Protein AF-A0A3R6W648-F1 (afdb_monomer)

Mean predicted aligned error: 9.69 Å

Radius of gyration: 26.41 Å; Cα contacts (8 Å, |Δi|>4): 159; chains: 1; bounding box: 76×41×55 Å

Sequence (161 aa):
MDNTRIVENILCRYDFYVEYLVPFGECLTDLERKGMHVDLPYLAKVERQALDDRAALEEQVRQWVSRYVPEAHRMNLASASQKQQLLFAPFSNPHKNIELPVERLFDVDNIEQVVENPEKQSKPKKKRSIAIRGLGIPPVQFTASGNPAATADALKELAGN

Solvent-accessible surface area (backbone atoms only — not comparable to full-atom values): 9594 Å² total; per-residue (Å²): 133,73,74,75,66,64,72,79,73,56,86,46,75,65,49,48,39,61,71,49,50,48,56,50,50,51,51,48,52,53,47,62,72,70,54,79,93,72,67,60,76,59,49,57,53,53,52,51,51,53,53,53,51,48,53,53,52,52,49,54,50,35,63,57,43,46,78,75,23,92,64,27,88,67,58,60,85,86,39,54,68,56,49,32,36,37,45,30,5,52,40,74,39,81,94,64,76,42,75,40,58,50,61,46,77,41,82,32,75,35,86,82,54,61,54,93,46,71,91,83,38,96,63,48,50,73,55,41,77,45,72,40,55,30,69,48,44,84,70,89,39,63,41,99,80,62,50,63,43,67,46,72,68,42,50,38,51,72,71,73,100

Structure (mmCIF, N/CA/C/O backbone):
data_AF-A0A3R6W648-F1
#
_entry.id   AF-A0A3R6W648-F1
#
loop_
_atom_site.group_PDB
_atom_site.id
_atom_site.type_symbol
_atom_site.label_atom_id
_atom_site.label_alt_id
_atom_site.label_comp_id
_atom_site.label_asym_id
_atom_site.label_entity_id
_atom_site.label_seq_id
_atom_site.pdbx_PDB_ins_code
_atom_site.Cartn_x
_atom_site.Cartn_y
_atom_site.Cartn_z
_atom_site.occupancy
_atom_site.B_iso_or_equiv
_atom_site.auth_seq_id
_atom_site.auth_comp_id
_atom_site.auth_asym_id
_atom_site.auth_atom_id
_atom_site.pdbx_PDB_model_num
ATOM 1 N N . MET A 1 1 ? 38.255 -2.439 -15.082 1.00 45.47 1 MET A N 1
ATOM 2 C CA . MET A 1 1 ? 38.187 -0.983 -15.307 1.00 45.47 1 MET A CA 1
ATOM 3 C C . MET A 1 1 ? 38.949 -0.345 -14.170 1.00 45.47 1 MET A C 1
ATOM 5 O O . MET A 1 1 ? 38.633 -0.611 -13.020 1.00 45.47 1 MET A O 1
ATOM 9 N N . ASP A 1 2 ? 40.045 0.321 -14.503 1.00 44.66 2 ASP A N 1
ATOM 10 C CA . ASP A 1 2 ? 41.020 0.835 -13.546 1.00 44.66 2 ASP A CA 1
ATOM 11 C C . ASP A 1 2 ? 40.558 2.224 -13.078 1.00 44.66 2 ASP A C 1
ATOM 13 O O . ASP A 1 2 ? 40.760 3.219 -13.773 1.00 44.66 2 ASP A O 1
ATOM 17 N N . ASN A 1 3 ? 39.860 2.278 -11.936 1.00 52.78 3 ASN A N 1
ATOM 18 C CA . ASN A 1 3 ? 39.303 3.516 -11.366 1.00 52.78 3 ASN A CA 1
ATOM 19 C C . ASN A 1 3 ? 40.377 4.566 -11.031 1.00 52.78 3 ASN A C 1
ATOM 21 O O . ASN A 1 3 ? 40.055 5.725 -10.785 1.00 52.78 3 ASN A O 1
ATOM 25 N N . THR A 1 4 ? 41.647 4.170 -11.041 1.00 51.56 4 THR A N 1
ATOM 26 C CA . THR A 1 4 ? 42.795 5.012 -10.710 1.00 51.56 4 THR A CA 1
ATOM 27 C C . THR A 1 4 ? 43.111 6.041 -11.803 1.00 51.56 4 THR A C 1
ATOM 29 O O . THR A 1 4 ? 43.625 7.108 -11.495 1.00 51.56 4 THR A O 1
ATOM 32 N N . ARG A 1 5 ? 42.733 5.789 -13.068 1.00 51.47 5 ARG A N 1
ATOM 33 C CA . ARG A 1 5 ? 42.954 6.731 -14.189 1.00 51.47 5 ARG A CA 1
ATOM 34 C C . ARG A 1 5 ? 41.917 7.851 -14.309 1.00 51.47 5 ARG A C 1
ATOM 36 O O . ARG A 1 5 ? 42.154 8.810 -15.033 1.00 51.47 5 ARG A O 1
ATOM 43 N N . ILE A 1 6 ? 40.774 7.742 -13.631 1.00 55.34 6 ILE A N 1
ATOM 44 C CA . ILE A 1 6 ? 39.670 8.715 -13.754 1.00 55.34 6 ILE A CA 1
ATOM 45 C C . ILE A 1 6 ? 39.972 9.998 -12.965 1.00 55.34 6 ILE A C 1
ATOM 47 O O . ILE A 1 6 ? 39.538 11.083 -13.338 1.00 55.34 6 ILE A O 1
ATOM 51 N N . VAL A 1 7 ? 40.758 9.897 -11.892 1.00 54.84 7 VAL A N 1
ATOM 52 C CA . VAL A 1 7 ? 41.066 11.033 -11.009 1.00 54.84 7 VAL A CA 1
ATOM 53 C C . VAL A 1 7 ? 42.243 11.893 -11.483 1.00 54.84 7 VAL A C 1
ATOM 55 O O . VAL A 1 7 ? 42.391 13.008 -10.996 1.00 54.84 7 VAL A O 1
ATOM 58 N N . GLU A 1 8 ? 43.058 11.425 -12.434 1.00 56.22 8 GLU A N 1
ATOM 59 C CA . GLU A 1 8 ? 44.262 12.150 -12.881 1.00 56.22 8 GLU A CA 1
ATOM 60 C C . GLU A 1 8 ? 44.007 13.177 -14.004 1.00 56.22 8 GLU A C 1
ATOM 62 O O . GLU A 1 8 ? 44.841 14.057 -14.199 1.00 56.22 8 GLU A O 1
ATOM 67 N N . ASN A 1 9 ? 42.866 13.123 -14.709 1.00 58.84 9 ASN A N 1
ATOM 68 C CA . ASN A 1 9 ? 42.602 13.963 -15.896 1.00 58.84 9 ASN A CA 1
ATOM 69 C C . ASN A 1 9 ? 41.423 14.947 -15.774 1.00 58.84 9 ASN A C 1
ATOM 71 O O . ASN A 1 9 ? 41.189 15.728 -16.694 1.00 58.84 9 ASN A O 1
ATOM 75 N N . ILE A 1 10 ? 40.692 14.958 -14.656 1.00 60.81 10 ILE A N 1
ATOM 76 C CA . ILE A 1 10 ? 39.601 15.918 -14.424 1.00 60.81 10 ILE A CA 1
ATOM 77 C C . ILE A 1 10 ? 40.185 17.113 -13.667 1.00 60.81 10 ILE A C 1
ATOM 79 O O . ILE A 1 10 ? 40.213 17.139 -12.436 1.00 60.81 10 ILE A O 1
ATOM 83 N N . LEU A 1 11 ? 40.700 18.093 -14.408 1.00 67.88 11 LEU A N 1
ATOM 84 C CA . LEU A 1 11 ? 41.402 19.243 -13.833 1.00 67.88 11 LEU A CA 1
ATOM 85 C C . LEU A 1 11 ? 40.429 20.323 -13.333 1.00 67.88 11 LEU A C 1
ATOM 87 O O . LEU A 1 11 ? 40.757 21.055 -12.397 1.00 67.88 11 LEU A O 1
ATOM 91 N N . CYS A 1 12 ? 39.206 20.404 -13.876 1.00 79.00 12 CYS A N 1
ATOM 92 C CA . CYS A 1 12 ? 38.133 21.203 -13.283 1.00 79.00 12 CYS A CA 1
ATOM 93 C C . CYS A 1 12 ? 36.708 20.718 -13.630 1.00 79.00 12 CYS A C 1
ATOM 95 O O . CYS A 1 12 ? 36.492 19.826 -14.447 1.00 79.00 12 CYS A O 1
ATOM 97 N N . ARG A 1 13 ? 35.694 21.360 -13.026 1.00 80.00 13 ARG A N 1
ATOM 98 C CA . ARG A 1 13 ? 34.256 21.080 -13.243 1.00 80.00 13 ARG A CA 1
ATOM 99 C C . ARG A 1 13 ? 33.834 21.113 -14.720 1.00 80.00 13 ARG A C 1
ATOM 101 O O . ARG A 1 13 ? 32.863 20.456 -15.084 1.00 80.00 13 ARG A O 1
ATOM 108 N N . TYR A 1 14 ? 34.525 21.898 -15.543 1.00 86.25 14 TYR A N 1
ATOM 109 C CA . TYR A 1 14 ? 34.259 21.974 -16.976 1.00 86.25 14 TYR A CA 1
ATOM 110 C C . TYR A 1 14 ? 34.634 20.672 -17.693 1.00 86.25 14 TYR A C 1
ATOM 112 O O . TYR A 1 14 ? 33.839 20.181 -18.487 1.00 86.25 14 TYR A O 1
ATOM 120 N N . ASP A 1 15 ? 35.767 20.061 -17.343 1.00 87.88 15 ASP A N 1
ATOM 121 C CA . ASP A 1 15 ? 36.221 18.810 -17.962 1.00 87.88 15 ASP A CA 1
ATOM 122 C C . ASP A 1 15 ? 35.256 17.667 -17.637 1.00 87.88 15 ASP A C 1
ATOM 124 O O . ASP A 1 15 ? 34.832 16.941 -18.528 1.00 87.88 15 ASP A O 1
ATOM 128 N N . PHE A 1 16 ? 34.782 17.595 -16.387 1.00 87.38 16 PHE A N 1
ATOM 129 C CA . PHE A 1 16 ? 33.739 16.642 -15.991 1.00 87.38 16 PHE A CA 1
ATOM 130 C C . PHE A 1 16 ? 32.430 16.839 -16.774 1.00 87.38 16 PHE A C 1
ATOM 132 O O . PHE A 1 16 ? 31.791 15.874 -17.194 1.00 87.38 16 PHE A O 1
ATOM 139 N N . TYR A 1 17 ? 32.014 18.094 -16.972 1.00 87.94 17 TYR A N 1
ATOM 140 C CA . TYR A 1 17 ? 30.811 18.408 -17.740 1.00 87.94 17 TYR A CA 1
ATOM 141 C C . TYR A 1 17 ? 30.944 17.952 -19.199 1.00 87.94 17 TYR A C 1
ATOM 143 O O . TYR A 1 17 ? 30.036 17.306 -19.720 1.00 87.94 17 TYR A O 1
ATOM 151 N N . VAL A 1 18 ? 32.075 18.248 -19.840 1.00 90.50 18 VAL A N 1
ATOM 152 C CA . VAL A 1 18 ? 32.316 17.894 -21.244 1.00 90.50 18 VAL A CA 1
ATOM 153 C C . VAL A 1 18 ? 32.505 16.388 -21.426 1.00 90.50 18 VAL A C 1
ATOM 155 O O . VAL A 1 18 ? 31.960 15.830 -22.371 1.00 90.50 18 VAL A O 1
ATOM 158 N N . GLU A 1 19 ? 33.235 15.717 -20.535 1.00 89.75 19 GLU A N 1
ATOM 159 C CA . GLU A 1 19 ? 33.554 14.292 -20.678 1.00 89.75 19 GLU A CA 1
ATOM 160 C C . GLU A 1 19 ? 32.370 13.380 -20.327 1.00 89.75 19 GLU A C 1
ATOM 162 O O . GLU A 1 19 ? 32.179 12.354 -20.977 1.00 89.75 19 GLU A O 1
ATOM 167 N N . TYR A 1 20 ? 31.544 13.749 -19.339 1.00 89.62 20 TYR A N 1
ATOM 168 C CA . TYR A 1 20 ? 30.482 12.867 -18.838 1.00 89.62 20 TYR A CA 1
ATOM 169 C C . TYR A 1 20 ? 29.071 13.400 -19.079 1.00 89.62 20 TYR A C 1
ATOM 171 O O . TYR A 1 20 ? 28.204 12.641 -19.508 1.00 89.62 20 TYR A O 1
ATOM 179 N N . LEU A 1 21 ? 28.806 14.684 -18.817 1.00 93.00 21 LEU A N 1
ATOM 180 C CA . LEU A 1 21 ? 27.435 15.206 -18.878 1.00 93.00 21 LEU A CA 1
ATOM 181 C C . LEU A 1 21 ? 26.962 15.467 -20.310 1.00 93.00 21 LEU A C 1
ATOM 183 O O . LEU A 1 21 ? 25.800 15.193 -20.603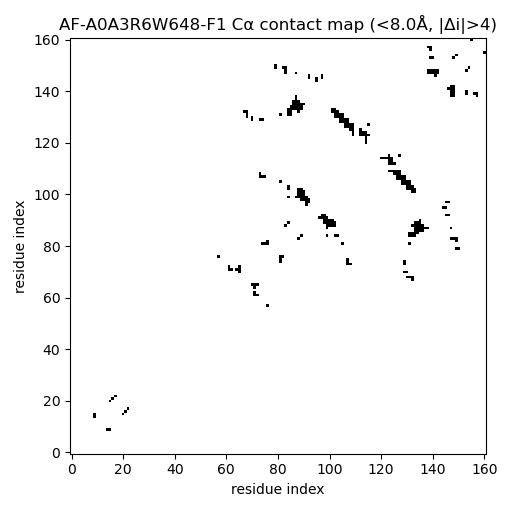 1.00 93.00 21 LEU A O 1
ATOM 187 N N . VAL A 1 22 ? 27.840 15.935 -21.204 1.00 94.25 22 VAL A N 1
ATOM 188 C CA . VAL A 1 22 ? 27.489 16.130 -22.622 1.00 94.25 22 VAL A CA 1
ATOM 189 C C . VAL A 1 22 ? 27.154 14.792 -23.305 1.00 94.25 22 VAL A C 1
ATOM 191 O O . VAL A 1 22 ? 26.027 14.672 -23.791 1.00 94.25 22 VAL A O 1
ATOM 194 N N . PRO A 1 23 ? 28.004 13.742 -23.260 1.00 95.31 23 PRO A N 1
ATOM 195 C CA . PRO A 1 23 ? 27.676 12.456 -23.882 1.00 95.31 23 PRO A CA 1
ATOM 196 C C . PRO A 1 23 ? 26.489 11.753 -23.218 1.00 95.31 23 PRO A C 1
ATOM 198 O O . PRO A 1 23 ? 25.714 11.065 -23.882 1.00 95.31 23 PRO A O 1
ATOM 201 N N . PHE A 1 24 ? 26.306 11.929 -21.904 1.00 95.25 24 PHE A N 1
ATOM 202 C CA . PHE A 1 24 ? 25.126 11.409 -21.218 1.00 95.25 24 PHE A CA 1
ATOM 203 C C . PHE A 1 24 ? 23.842 12.095 -21.703 1.00 95.25 24 PHE A C 1
ATOM 205 O O . PHE A 1 24 ? 22.854 11.413 -21.963 1.00 95.25 24 PHE A O 1
ATOM 212 N N . GLY A 1 25 ? 23.856 13.418 -21.892 1.00 95.56 25 GLY A N 1
ATOM 213 C CA . GLY A 1 25 ? 22.730 14.161 -22.463 1.00 95.56 25 GLY A CA 1
ATOM 214 C C . GLY A 1 25 ? 22.402 13.748 -23.902 1.00 95.56 25 GLY A C 1
ATOM 21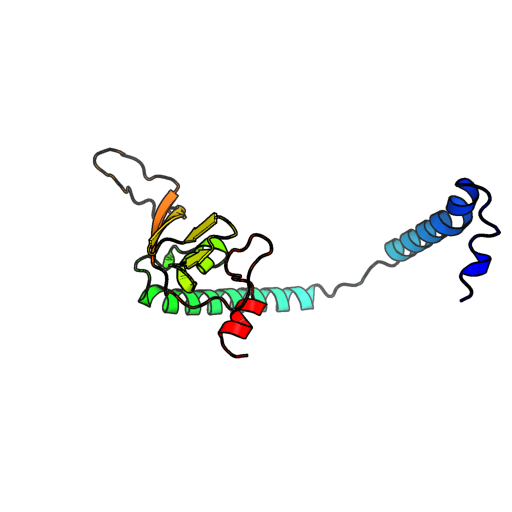5 O O . GLY A 1 25 ? 21.229 13.598 -24.252 1.00 95.56 25 GLY A O 1
ATOM 216 N N . GLU A 1 26 ? 23.422 13.492 -24.722 1.00 95.50 26 GLU A N 1
ATOM 217 C CA . GLU A 1 26 ? 23.250 12.938 -26.072 1.00 95.50 26 GLU A CA 1
ATOM 218 C C . GLU A 1 26 ? 22.607 11.545 -26.024 1.00 95.50 26 GLU A C 1
ATOM 220 O O . GLU A 1 26 ? 21.624 11.292 -26.718 1.00 95.50 26 GLU A O 1
ATOM 225 N N . CYS A 1 27 ? 23.078 10.676 -25.125 1.00 95.44 27 CYS A N 1
ATOM 226 C CA . CYS A 1 27 ? 22.501 9.349 -24.907 1.00 95.44 27 CYS A CA 1
ATOM 227 C C . CYS A 1 27 ? 21.023 9.415 -24.482 1.00 95.44 27 CYS A C 1
ATOM 229 O O . CYS A 1 27 ? 20.197 8.661 -24.999 1.00 95.44 27 CYS A O 1
ATOM 231 N N . LEU A 1 28 ? 20.662 10.340 -23.585 1.00 95.94 28 LEU A N 1
ATOM 232 C CA . LEU A 1 28 ? 19.265 10.562 -23.197 1.00 95.94 28 LEU A CA 1
ATOM 233 C C . LEU A 1 28 ? 18.418 11.031 -24.384 1.00 95.94 28 LEU A C 1
ATOM 235 O O . LEU A 1 28 ? 17.330 10.505 -24.597 1.00 95.94 28 LEU A O 1
ATOM 239 N N . THR A 1 29 ? 18.939 11.947 -25.199 1.00 95.25 29 THR A N 1
ATOM 240 C CA . THR A 1 29 ? 18.244 12.442 -26.399 1.00 95.25 29 THR A CA 1
ATOM 241 C C . THR A 1 29 ? 18.013 11.318 -27.415 1.00 95.25 29 THR A C 1
ATOM 243 O O . THR A 1 29 ? 16.947 11.225 -28.032 1.00 95.25 29 THR A O 1
ATOM 246 N N . ASP A 1 30 ? 18.988 10.424 -27.573 1.00 96.25 30 ASP A N 1
ATOM 247 C CA . ASP A 1 30 ? 18.865 9.243 -28.427 1.00 96.25 30 ASP A CA 1
ATOM 248 C C . ASP A 1 30 ? 17.836 8.241 -27.890 1.00 96.25 30 ASP A C 1
ATOM 250 O O . ASP A 1 30 ? 17.073 7.659 -28.669 1.00 96.25 30 ASP A O 1
ATOM 254 N N . LEU A 1 31 ? 17.787 8.041 -26.569 1.00 95.50 31 LEU A N 1
ATOM 255 C CA . LEU A 1 31 ? 16.770 7.215 -25.914 1.00 95.50 31 LEU A CA 1
ATOM 256 C C . LEU A 1 31 ? 15.369 7.811 -26.078 1.00 95.50 31 LEU A C 1
ATOM 258 O O . LEU A 1 31 ? 14.443 7.082 -26.422 1.00 95.50 31 LEU A O 1
ATOM 262 N N . GLU A 1 32 ? 15.213 9.122 -25.901 1.00 93.88 32 GLU A N 1
ATOM 263 C CA . GLU A 1 32 ? 13.942 9.828 -26.093 1.00 93.88 32 GLU A CA 1
ATOM 264 C C . GLU A 1 32 ? 13.446 9.725 -27.537 1.00 93.88 32 GLU A C 1
ATOM 266 O O . GLU A 1 32 ? 12.264 9.470 -27.771 1.00 93.88 32 GLU A O 1
ATOM 271 N N . ARG A 1 33 ? 14.351 9.850 -28.517 1.00 94.50 33 ARG A N 1
ATOM 272 C CA . ARG A 1 33 ? 14.006 9.724 -29.940 1.00 94.50 33 ARG A CA 1
ATOM 273 C C . ARG A 1 33 ? 13.569 8.311 -30.313 1.00 94.50 33 ARG A C 1
ATOM 275 O O . ARG A 1 33 ? 12.659 8.153 -31.124 1.00 94.50 33 ARG A O 1
ATOM 282 N N . LYS A 1 34 ? 14.232 7.289 -29.765 1.00 95.38 34 LYS A N 1
ATOM 283 C CA . LYS A 1 34 ? 13.843 5.884 -29.972 1.00 95.38 34 LYS A CA 1
ATOM 284 C C . LYS A 1 34 ? 12.527 5.568 -29.265 1.00 95.38 34 LYS A C 1
ATOM 286 O O . LYS A 1 34 ? 11.703 4.838 -29.812 1.00 95.38 34 LYS A O 1
ATOM 291 N N . GLY A 1 35 ? 12.337 6.131 -28.075 1.00 92.31 35 GLY A N 1
ATOM 292 C CA . GLY A 1 35 ? 11.217 5.832 -27.201 1.00 92.31 35 GLY A CA 1
ATOM 293 C C . GLY A 1 35 ? 11.220 4.380 -26.719 1.00 92.31 35 GLY A C 1
ATOM 294 O O . GLY A 1 35 ? 12.123 3.590 -26.997 1.00 92.31 35 GLY A O 1
ATOM 295 N N . MET A 1 36 ? 10.170 4.023 -25.985 1.00 93.00 36 MET A N 1
ATOM 296 C CA . MET A 1 36 ? 9.915 2.658 -25.532 1.00 93.00 36 MET A CA 1
ATOM 297 C C . MET A 1 36 ? 8.558 2.226 -26.074 1.00 93.00 36 MET A C 1
ATOM 299 O O . MET A 1 36 ? 7.547 2.879 -25.816 1.00 93.00 36 MET A O 1
ATOM 303 N N . HIS A 1 37 ? 8.530 1.140 -26.846 1.00 92.81 37 HIS A N 1
ATOM 304 C CA . HIS A 1 37 ? 7.274 0.601 -27.354 1.00 92.81 37 HIS A CA 1
ATOM 305 C C . HIS A 1 37 ? 6.483 -0.062 -26.222 1.00 92.81 37 HIS A C 1
ATOM 307 O O . HIS A 1 37 ? 7.025 -0.873 -25.471 1.00 92.81 37 HIS A O 1
ATOM 313 N N . VAL A 1 38 ? 5.195 0.265 -26.131 1.00 94.00 38 VAL A N 1
ATOM 314 C CA . VAL A 1 38 ? 4.267 -0.305 -25.155 1.00 94.00 38 VAL A CA 1
ATOM 315 C C . VAL A 1 38 ? 3.068 -0.884 -25.899 1.00 94.00 38 VAL A C 1
ATOM 317 O O . VAL A 1 38 ? 2.392 -0.174 -26.644 1.00 94.00 38 VAL A O 1
ATOM 320 N N . ASP A 1 39 ? 2.791 -2.168 -25.677 1.00 96.31 39 ASP A N 1
ATOM 321 C CA . ASP A 1 39 ? 1.622 -2.851 -26.234 1.00 96.31 39 ASP A CA 1
ATOM 322 C C . ASP A 1 39 ? 0.357 -2.437 -25.461 1.00 96.31 39 ASP A C 1
ATOM 324 O O . ASP A 1 39 ? -0.018 -3.033 -24.447 1.00 96.31 39 ASP A O 1
ATOM 328 N N . LEU A 1 40 ? -0.285 -1.363 -25.929 1.00 96.06 40 LEU A N 1
ATOM 329 C CA . LEU A 1 40 ? -1.514 -0.835 -25.332 1.00 96.06 40 LEU A CA 1
ATOM 330 C C . LEU A 1 40 ? -2.669 -1.861 -25.343 1.00 96.06 40 LEU A C 1
ATOM 332 O O . LEU A 1 40 ? -3.325 -1.999 -24.308 1.00 96.06 40 LEU A O 1
ATOM 336 N N . PRO A 1 41 ? -2.932 -2.610 -26.439 1.00 96.25 41 PRO A N 1
ATOM 337 C CA . PRO A 1 41 ? -3.950 -3.663 -26.438 1.00 96.25 41 PRO A CA 1
ATOM 338 C C . PRO A 1 41 ? -3.733 -4.754 -25.386 1.00 96.25 41 PRO A C 1
ATOM 340 O O . PRO A 1 41 ? -4.701 -5.218 -24.778 1.00 96.25 41 PRO A O 1
ATOM 343 N N . TYR A 1 42 ? -2.489 -5.185 -25.171 1.00 96.38 42 TYR A N 1
ATOM 344 C CA . TYR A 1 42 ? -2.164 -6.147 -24.123 1.00 96.38 42 TYR A CA 1
ATOM 345 C C . TYR A 1 42 ? -2.398 -5.550 -22.731 1.00 96.38 42 TYR A C 1
ATOM 347 O O . TYR A 1 42 ? -3.088 -6.165 -21.914 1.00 96.38 42 TYR A O 1
ATOM 355 N N . LEU A 1 43 ? -1.908 -4.331 -22.478 1.00 96.44 43 LEU A N 1
ATOM 356 C CA . LEU A 1 43 ? -2.091 -3.664 -21.185 1.00 96.44 43 LEU A CA 1
ATOM 357 C C . LEU A 1 43 ? -3.563 -3.444 -20.837 1.00 96.44 43 LEU A C 1
ATOM 359 O O . LEU A 1 43 ? -3.942 -3.693 -19.699 1.00 96.44 43 LEU A O 1
ATOM 363 N N . ALA A 1 44 ? -4.405 -3.074 -21.802 1.00 96.69 44 ALA A N 1
ATOM 364 C CA . ALA A 1 44 ? -5.839 -2.899 -21.569 1.00 96.69 44 ALA A CA 1
ATOM 365 C C . ALA A 1 44 ? -6.52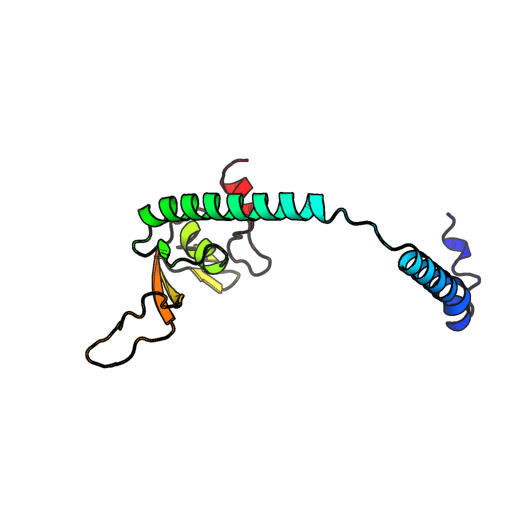4 -4.199 -21.102 1.00 96.69 44 ALA A C 1
ATOM 367 O O . ALA A 1 44 ? -7.441 -4.172 -20.279 1.00 96.69 44 ALA A O 1
ATOM 368 N N . LYS A 1 45 ? -6.072 -5.361 -21.599 1.00 96.69 45 LYS A N 1
ATOM 369 C CA . LYS A 1 45 ? -6.572 -6.669 -21.143 1.00 96.69 45 LYS A CA 1
ATOM 370 C C . LYS A 1 45 ? -6.105 -6.979 -19.723 1.00 96.69 45 LYS A C 1
ATOM 372 O O . LYS A 1 45 ? -6.913 -7.412 -18.905 1.00 96.69 45 LYS A O 1
ATOM 377 N N . VAL A 1 46 ? -4.822 -6.753 -19.439 1.00 97.19 46 VAL A N 1
ATOM 378 C CA . VAL A 1 46 ? -4.232 -6.996 -18.114 1.00 97.19 46 VAL A CA 1
ATOM 379 C C . VAL A 1 46 ? -4.845 -6.074 -17.061 1.00 97.19 46 VAL A C 1
ATOM 381 O O . VAL A 1 46 ? -5.169 -6.536 -15.973 1.00 97.19 46 VAL A O 1
ATOM 384 N N . GLU A 1 47 ? -5.063 -4.800 -17.386 1.00 97.19 47 GLU A N 1
ATOM 385 C CA . GLU A 1 47 ? -5.713 -3.832 -16.500 1.00 97.19 47 GLU A CA 1
ATOM 386 C C . GLU A 1 47 ? -7.120 -4.292 -16.127 1.00 97.19 47 GLU A C 1
ATOM 388 O O . GLU A 1 47 ? -7.457 -4.340 -14.945 1.00 97.19 47 GLU A O 1
ATOM 393 N N . ARG A 1 48 ? -7.923 -4.693 -17.120 1.00 97.06 48 ARG A N 1
ATOM 394 C CA . ARG A 1 48 ? -9.269 -5.211 -16.868 1.00 97.06 48 ARG A CA 1
ATOM 395 C C . ARG A 1 48 ? -9.240 -6.419 -15.934 1.00 97.06 48 ARG A C 1
ATOM 397 O O . ARG A 1 48 ? -9.966 -6.424 -14.946 1.00 97.06 48 ARG A O 1
ATOM 404 N N . GLN A 1 49 ? -8.374 -7.395 -16.213 1.00 97.19 49 GLN A N 1
ATOM 405 C CA . GLN A 1 49 ? -8.232 -8.576 -15.361 1.00 97.19 49 GLN A CA 1
ATOM 406 C C . GLN A 1 49 ? -7.835 -8.192 -13.928 1.00 97.19 49 GLN A C 1
ATOM 408 O O . GLN A 1 49 ? -8.441 -8.665 -12.975 1.00 97.19 49 GLN A O 1
ATOM 413 N N . ALA A 1 50 ? -6.872 -7.281 -13.766 1.00 96.50 50 ALA A N 1
ATOM 414 C CA . ALA A 1 50 ? -6.414 -6.839 -12.452 1.00 96.50 50 ALA A CA 1
ATOM 415 C C . ALA A 1 50 ? -7.506 -6.098 -11.659 1.00 96.50 50 ALA A C 1
ATOM 417 O O . ALA A 1 50 ? -7.579 -6.229 -10.436 1.00 96.50 50 ALA A O 1
ATOM 418 N N . LEU A 1 51 ? -8.359 -5.320 -12.334 1.00 96.69 51 LEU A N 1
ATOM 419 C CA . LEU A 1 51 ? -9.495 -4.643 -11.708 1.00 96.69 51 LEU A CA 1
ATOM 420 C C . LEU A 1 51 ? -10.568 -5.637 -11.253 1.00 96.69 51 LEU A C 1
ATOM 422 O O . LEU A 1 51 ? -11.063 -5.502 -10.130 1.00 96.69 51 LEU A O 1
ATOM 426 N N . ASP A 1 52 ? -10.882 -6.627 -12.089 1.00 96.94 52 ASP A N 1
ATOM 427 C CA . ASP A 1 52 ? -11.848 -7.683 -11.778 1.00 96.94 52 ASP A CA 1
ATOM 428 C C . ASP A 1 52 ? -11.344 -8.550 -10.603 1.00 96.94 52 ASP A C 1
ATOM 430 O O . ASP A 1 52 ? -12.074 -8.770 -9.633 1.00 96.94 52 ASP A O 1
ATOM 434 N N . ASP A 1 53 ? -10.066 -8.944 -10.621 1.00 96.81 53 ASP A N 1
ATOM 435 C CA . ASP A 1 53 ? -9.425 -9.707 -9.542 1.00 96.81 53 ASP A CA 1
ATOM 436 C C . ASP A 1 53 ? -9.401 -8.918 -8.231 1.00 96.81 53 ASP A C 1
ATOM 438 O O . ASP A 1 53 ? -9.729 -9.451 -7.167 1.00 96.81 53 ASP A O 1
ATOM 442 N N . ARG A 1 54 ? -9.059 -7.623 -8.290 1.00 94.69 54 ARG A N 1
ATOM 443 C CA . ARG A 1 54 ? -9.083 -6.748 -7.113 1.00 94.69 54 ARG A CA 1
ATOM 444 C C . ARG A 1 54 ? -10.483 -6.690 -6.511 1.00 94.69 54 ARG A C 1
ATOM 446 O O . ARG A 1 54 ? -10.611 -6.838 -5.301 1.00 94.69 54 ARG A O 1
ATOM 453 N N . ALA A 1 55 ? -11.515 -6.488 -7.329 1.00 93.69 55 ALA A N 1
ATOM 454 C CA . ALA A 1 55 ? -12.891 -6.412 -6.847 1.00 93.69 55 ALA A CA 1
ATOM 455 C C . ALA A 1 55 ? -13.336 -7.728 -6.185 1.00 93.69 55 ALA A C 1
ATOM 457 O O . ALA A 1 55 ? -13.910 -7.706 -5.095 1.00 93.69 55 ALA A O 1
ATOM 458 N N . ALA A 1 56 ? -13.018 -8.872 -6.798 1.00 95.62 56 ALA A N 1
ATOM 459 C CA . ALA A 1 56 ? -13.344 -10.185 -6.250 1.00 95.62 56 ALA A CA 1
ATOM 460 C C . ALA A 1 56 ? -12.636 -10.454 -4.910 1.00 95.62 56 ALA A C 1
ATOM 462 O O . ALA A 1 56 ? -13.265 -10.907 -3.952 1.00 95.62 56 ALA A O 1
ATOM 463 N N . LEU A 1 57 ? -11.338 -10.149 -4.818 1.00 94.31 57 LEU A N 1
ATOM 464 C CA . LEU A 1 57 ? -10.552 -10.336 -3.595 1.00 94.31 57 LEU A CA 1
ATOM 465 C C . LEU A 1 57 ? -10.976 -9.372 -2.484 1.00 94.31 57 LEU A C 1
ATOM 467 O O . LEU A 1 57 ? -11.066 -9.775 -1.325 1.00 94.31 57 LEU A O 1
ATOM 471 N N . GLU A 1 58 ? -11.271 -8.113 -2.816 1.00 93.31 58 GLU A N 1
ATOM 472 C CA . GLU A 1 58 ? -11.793 -7.152 -1.844 1.00 93.31 58 GLU A CA 1
ATOM 473 C C . GLU A 1 58 ? -13.111 -7.635 -1.239 1.00 93.31 58 GLU A C 1
ATOM 475 O O . GLU A 1 58 ? -13.284 -7.551 -0.025 1.00 93.31 58 GLU A O 1
ATOM 480 N N . GLU A 1 59 ? -14.011 -8.190 -2.048 1.00 92.62 59 GLU A N 1
ATOM 481 C CA . GLU A 1 59 ? -15.281 -8.723 -1.559 1.00 92.62 59 GLU A CA 1
ATOM 482 C C . GLU A 1 59 ? -15.083 -9.937 -0.639 1.00 92.62 59 GLU A C 1
ATOM 484 O O . GLU A 1 59 ? -15.674 -9.999 0.440 1.00 92.62 59 GLU A O 1
ATOM 489 N N . GLN A 1 60 ? -14.181 -10.860 -0.986 1.00 93.81 60 GLN A N 1
ATOM 490 C CA . GLN A 1 60 ? -13.830 -11.982 -0.105 1.00 93.81 60 GLN A CA 1
ATOM 491 C C . GLN A 1 60 ? -13.294 -11.500 1.247 1.00 93.81 60 GLN A C 1
ATOM 493 O O . GLN A 1 60 ? -13.691 -12.005 2.301 1.00 93.81 60 GLN A O 1
ATOM 498 N N . VAL A 1 61 ? -12.421 -10.489 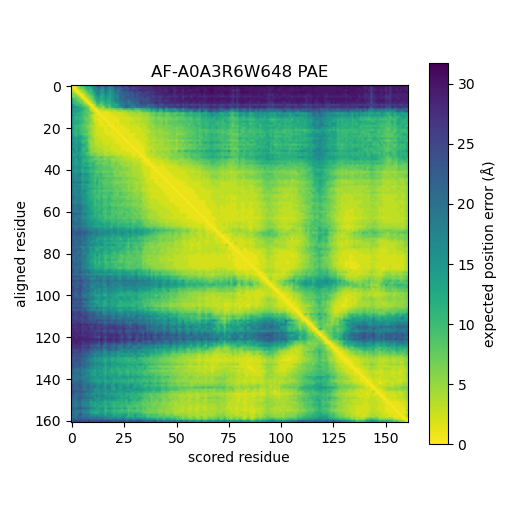1.233 1.00 92.50 61 VAL A N 1
ATOM 499 C CA . VAL A 1 61 ? -11.901 -9.892 2.465 1.00 92.50 61 VAL A CA 1
ATOM 500 C C . VAL A 1 61 ? -13.029 -9.215 3.242 1.00 92.50 61 VAL A C 1
ATOM 502 O O . VAL A 1 61 ? -13.122 -9.428 4.447 1.00 92.50 61 VAL A O 1
ATOM 505 N N . ARG A 1 62 ? -13.935 -8.466 2.600 1.00 91.69 62 ARG A N 1
ATOM 506 C CA . ARG A 1 62 ? -15.088 -7.838 3.277 1.00 91.69 62 ARG A CA 1
ATOM 507 C C . ARG A 1 62 ? -15.980 -8.866 3.969 1.00 91.69 62 ARG A C 1
ATOM 509 O O . ARG A 1 62 ? -16.339 -8.657 5.127 1.00 91.69 62 ARG A O 1
ATOM 516 N N . GLN A 1 63 ? -16.277 -9.981 3.307 1.00 93.19 63 GLN A N 1
ATOM 517 C CA . GLN A 1 63 ? -17.058 -11.088 3.874 1.00 93.19 63 GLN A CA 1
ATOM 518 C C . GLN A 1 63 ? -16.346 -11.785 5.037 1.00 93.19 63 GLN A C 1
ATOM 520 O O . GLN A 1 63 ? -16.979 -12.288 5.967 1.00 93.19 63 GLN A O 1
ATOM 525 N N . TRP A 1 64 ? -15.017 -11.839 5.004 1.00 93.38 64 TRP A N 1
ATOM 526 C CA . TRP A 1 64 ? -14.241 -12.336 6.131 1.00 93.38 64 TRP A CA 1
ATOM 527 C C . TRP A 1 64 ? -14.267 -11.347 7.308 1.00 93.38 64 TRP A C 1
ATOM 529 O O . TRP A 1 64 ? -14.561 -11.747 8.436 1.00 93.38 64 TRP A O 1
ATOM 539 N N . VAL A 1 65 ? -14.045 -10.053 7.052 1.00 92.88 65 VAL A N 1
ATOM 540 C CA . VAL A 1 65 ? -14.051 -8.997 8.081 1.00 92.88 65 VAL A CA 1
ATOM 541 C C . VAL A 1 65 ? -15.430 -8.841 8.728 1.00 92.88 65 VAL A C 1
ATOM 543 O O . VAL A 1 65 ? -15.505 -8.577 9.929 1.00 92.88 65 VAL A O 1
ATOM 546 N N . SER A 1 66 ? -16.526 -9.058 7.993 1.00 92.75 66 SER A N 1
ATOM 547 C CA . SER A 1 66 ? -17.894 -8.933 8.524 1.00 92.75 66 SER A CA 1
ATOM 548 C C . SER A 1 66 ? -18.213 -9.905 9.660 1.00 92.75 66 SER A C 1
ATOM 550 O O . SER A 1 66 ? -19.177 -9.697 10.390 1.00 92.75 66 SER A O 1
ATOM 552 N N . ARG A 1 67 ? -17.398 -10.951 9.849 1.00 92.38 67 ARG A N 1
ATOM 553 C CA . ARG A 1 67 ? -17.494 -11.865 10.998 1.00 92.38 67 ARG A CA 1
ATOM 554 C C . ARG A 1 67 ? -17.050 -11.217 12.310 1.00 92.38 67 ARG A C 1
ATOM 556 O O . ARG A 1 67 ? -17.453 -11.676 13.374 1.00 92.38 67 ARG A O 1
ATOM 563 N N . TYR A 1 68 ? -16.217 -10.182 12.231 1.00 89.62 68 TYR A N 1
ATOM 564 C CA . TYR A 1 68 ? -15.589 -9.532 13.382 1.00 89.62 68 TYR A CA 1
ATOM 565 C C . TYR A 1 68 ? -16.045 -8.082 13.564 1.00 89.62 68 TYR A C 1
ATOM 567 O O . TYR A 1 68 ? -16.152 -7.613 14.695 1.00 89.62 68 TYR A O 1
ATOM 575 N N . VAL A 1 69 ? -16.325 -7.372 12.466 1.00 88.69 69 VAL A N 1
ATOM 576 C CA . VAL A 1 69 ? -16.727 -5.959 12.473 1.00 88.69 69 VAL A CA 1
ATOM 577 C C . VAL A 1 69 ? -18.141 -5.825 11.891 1.00 88.69 69 VAL A C 1
ATOM 579 O O . VAL A 1 69 ? -18.324 -6.088 10.701 1.00 88.69 69 VAL A O 1
ATOM 582 N N . PRO A 1 70 ? -19.143 -5.370 12.670 1.00 86.31 70 PRO A N 1
ATOM 583 C CA . PRO A 1 70 ? -20.524 -5.234 12.191 1.00 86.31 70 PRO A CA 1
ATOM 584 C C . PRO A 1 70 ? -20.677 -4.333 10.953 1.00 86.31 70 PRO A C 1
ATOM 586 O O . PRO A 1 70 ? -21.448 -4.633 10.046 1.00 86.31 70 PRO A O 1
ATOM 589 N N . GLU A 1 71 ? -19.901 -3.248 10.873 1.00 85.12 71 GLU A N 1
ATOM 590 C CA . GLU A 1 71 ? -19.909 -2.295 9.750 1.00 85.12 71 GLU A CA 1
ATOM 591 C C . GLU A 1 71 ? -18.746 -2.525 8.760 1.00 85.12 71 GLU A C 1
ATOM 593 O O . GLU A 1 71 ? 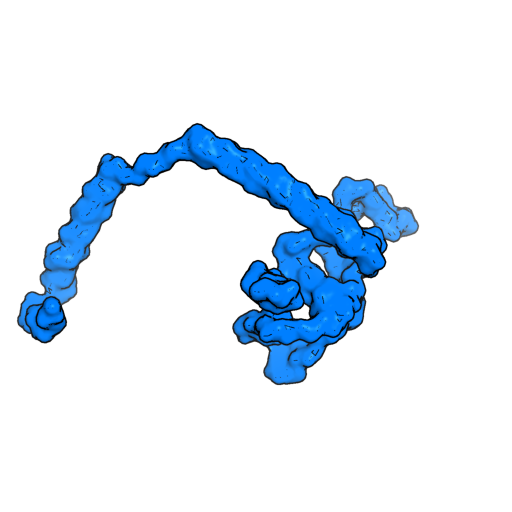-18.261 -1.589 8.122 1.00 85.12 71 GLU A O 1
ATOM 598 N N . ALA A 1 72 ? -18.292 -3.776 8.598 1.00 85.06 72 ALA A N 1
ATOM 599 C CA . ALA A 1 72 ? -17.155 -4.137 7.737 1.00 85.06 72 ALA A CA 1
ATOM 600 C C . ALA A 1 72 ? -17.269 -3.639 6.286 1.00 85.06 72 ALA A C 1
ATOM 602 O O . ALA A 1 72 ? -16.262 -3.305 5.661 1.00 85.06 72 ALA A O 1
ATOM 603 N N . HIS A 1 73 ? -18.488 -3.541 5.749 1.00 85.19 73 HIS A N 1
ATOM 604 C CA . HIS A 1 73 ? -18.740 -3.040 4.395 1.00 85.19 73 HIS A CA 1
ATOM 605 C C . HIS A 1 73 ? -18.238 -1.597 4.188 1.00 85.19 73 HIS A C 1
ATOM 607 O O . HIS A 1 73 ? -17.889 -1.233 3.069 1.00 85.19 73 HIS A O 1
ATOM 613 N N . ARG A 1 74 ? -18.118 -0.800 5.259 1.00 85.31 74 ARG A N 1
ATOM 614 C CA . ARG A 1 74 ? -17.614 0.587 5.229 1.00 85.31 74 ARG A CA 1
ATOM 615 C C . ARG A 1 74 ? -16.120 0.700 5.507 1.00 85.31 74 ARG A C 1
ATOM 617 O O . ARG A 1 74 ? -15.555 1.788 5.411 1.00 85.31 74 ARG A O 1
ATOM 624 N N . MET A 1 75 ? -15.470 -0.402 5.874 1.00 88.56 75 MET A N 1
ATOM 625 C CA . MET A 1 75 ? -14.040 -0.412 6.148 1.00 88.56 75 MET A CA 1
ATOM 626 C C . MET A 1 75 ? -13.253 -0.140 4.860 1.00 88.56 75 MET A C 1
ATOM 628 O O . MET A 1 75 ? -13.558 -0.664 3.782 1.00 88.56 75 MET A O 1
ATOM 632 N N . ASN A 1 76 ? -12.209 0.673 4.982 1.00 90.00 76 ASN A N 1
ATOM 633 C CA . ASN A 1 76 ? -11.254 0.943 3.923 1.00 90.00 76 ASN A CA 1
ATOM 634 C C . ASN A 1 76 ? -10.089 -0.057 4.004 1.00 90.00 76 ASN A C 1
ATOM 636 O O . ASN A 1 76 ? -9.145 0.126 4.775 1.00 90.00 76 ASN A O 1
ATOM 640 N N . LEU A 1 77 ? -10.131 -1.086 3.155 1.00 88.56 77 LEU A N 1
ATOM 641 C CA . LEU A 1 77 ? -9.107 -2.136 3.077 1.00 88.56 77 LEU A CA 1
ATOM 642 C C . LEU A 1 77 ? -7.732 -1.627 2.606 1.00 88.56 77 LEU A C 1
ATOM 644 O O . LEU A 1 77 ? -6.704 -2.241 2.904 1.00 88.56 77 LEU A O 1
ATOM 648 N N . ALA A 1 78 ? -7.681 -0.481 1.920 1.00 89.25 78 ALA A N 1
ATOM 649 C CA . ALA A 1 78 ? -6.423 0.153 1.534 1.00 89.25 78 ALA A CA 1
ATOM 650 C C . ALA A 1 78 ? -5.744 0.868 2.717 1.00 89.25 78 ALA A C 1
ATOM 652 O O . ALA A 1 78 ? -4.533 1.093 2.691 1.00 89.25 78 ALA A O 1
ATOM 653 N N . SER A 1 79 ? -6.485 1.194 3.783 1.00 91.06 79 SER A N 1
ATOM 654 C CA . SER A 1 79 ? -5.941 1.900 4.942 1.00 91.06 79 SER A CA 1
ATOM 655 C C . SER A 1 79 ? -5.048 0.995 5.792 1.00 91.06 79 SER A C 1
ATOM 657 O O . SER A 1 79 ? -5.499 0.027 6.408 1.00 91.06 79 SER A O 1
ATOM 659 N N . ALA A 1 80 ? -3.761 1.342 5.876 1.00 91.25 80 ALA A N 1
ATOM 660 C CA . ALA A 1 80 ? -2.807 0.639 6.729 1.00 91.25 80 ALA A CA 1
ATOM 661 C C . ALA A 1 80 ? -3.213 0.687 8.210 1.00 91.25 80 ALA A C 1
ATOM 663 O O . ALA A 1 80 ? -3.124 -0.332 8.887 1.00 91.25 80 ALA A O 1
ATOM 664 N N . SER A 1 81 ? -3.720 1.823 8.698 1.00 91.88 81 SER A N 1
ATOM 665 C CA . SER A 1 81 ? -4.108 1.984 10.105 1.00 91.88 81 SER A CA 1
ATOM 666 C C . SER A 1 81 ? -5.335 1.154 10.483 1.00 91.88 81 SER A C 1
ATOM 668 O O . SER A 1 81 ? -5.374 0.588 11.572 1.00 91.88 81 SER A O 1
ATOM 670 N N . GLN A 1 82 ? -6.312 1.022 9.579 1.00 93.56 82 GLN A N 1
ATOM 671 C CA . GLN A 1 82 ? -7.477 0.164 9.813 1.00 93.56 82 GLN A CA 1
ATOM 672 C C . GLN A 1 82 ? -7.090 -1.319 9.798 1.00 93.56 82 GLN A C 1
ATOM 674 O O . GLN A 1 82 ? -7.536 -2.068 10.663 1.00 93.56 82 GLN A O 1
ATOM 679 N N . LYS A 1 83 ? -6.208 -1.739 8.876 1.00 93.88 83 LYS A N 1
ATOM 680 C CA . LYS A 1 83 ? -5.645 -3.101 8.877 1.00 93.88 83 LYS A CA 1
ATOM 681 C C . LYS A 1 83 ? -4.844 -3.386 10.146 1.00 93.88 83 LYS A C 1
ATOM 683 O O . LYS A 1 83 ? -5.008 -4.445 10.738 1.00 93.88 83 LYS A O 1
ATOM 688 N N . GLN A 1 84 ? -4.017 -2.436 10.582 1.00 93.69 84 GLN A N 1
ATOM 689 C CA . GLN A 1 84 ? -3.243 -2.557 11.817 1.00 93.69 84 GLN A CA 1
ATOM 690 C C . GLN A 1 84 ? -4.147 -2.717 13.039 1.00 93.69 84 GLN A C 1
ATOM 692 O O . GLN A 1 84 ? -3.907 -3.603 13.857 1.00 93.69 84 GLN A O 1
ATOM 697 N N . GLN A 1 85 ? -5.198 -1.895 13.135 1.00 94.75 85 GLN A N 1
ATOM 698 C CA . GLN A 1 85 ? -6.180 -1.998 14.208 1.00 94.75 85 GLN A CA 1
ATOM 699 C C . GLN A 1 85 ? -6.875 -3.360 14.188 1.00 94.75 85 GLN A C 1
ATOM 701 O O . GLN A 1 85 ? -6.938 -4.015 15.221 1.00 94.75 85 GLN A O 1
ATOM 706 N N . LEU A 1 86 ? -7.385 -3.787 13.029 1.00 94.44 86 LEU A N 1
ATOM 707 C CA . LEU A 1 86 ? -8.113 -5.047 12.903 1.00 94.44 86 LEU A CA 1
ATOM 708 C C . LEU A 1 86 ? -7.236 -6.244 13.281 1.00 94.44 86 LEU A C 1
ATOM 710 O O . LEU A 1 86 ? -7.671 -7.104 14.033 1.00 94.44 86 LEU A O 1
ATOM 714 N N . LEU A 1 87 ? -6.010 -6.318 12.765 1.00 94.12 87 LEU A N 1
ATOM 715 C CA . LEU A 1 87 ? -5.179 -7.510 12.921 1.00 94.12 87 LEU A CA 1
ATOM 716 C C . LEU A 1 87 ? -4.475 -7.557 14.277 1.00 94.12 87 LEU A C 1
ATOM 718 O O . LEU A 1 87 ? -4.514 -8.585 14.948 1.00 94.12 87 LEU A O 1
ATOM 722 N N . PHE A 1 88 ? -3.842 -6.459 14.688 1.00 94.50 88 PHE A N 1
ATOM 723 C CA . PHE A 1 88 ? -2.843 -6.502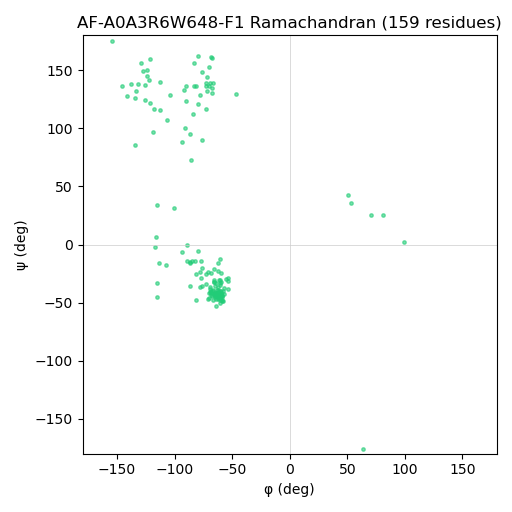 15.757 1.00 94.50 88 PHE A CA 1
ATOM 724 C C . PHE A 1 88 ? -3.319 -5.896 17.076 1.00 94.50 88 PHE A C 1
ATOM 726 O O . PHE A 1 88 ? -2.701 -6.153 18.102 1.00 94.50 88 PHE A O 1
ATOM 733 N N . ALA A 1 89 ? -4.384 -5.089 17.091 1.00 92.56 89 ALA A N 1
ATOM 734 C CA . ALA A 1 89 ? -4.842 -4.501 18.347 1.00 92.56 89 ALA A CA 1
ATOM 735 C C . ALA A 1 89 ? -5.501 -5.566 19.258 1.00 92.56 89 ALA A C 1
ATOM 737 O O . ALA A 1 89 ? -6.194 -6.441 18.742 1.00 92.56 89 ALA A O 1
ATOM 738 N N . PRO A 1 90 ? -5.347 -5.506 20.594 1.00 93.56 90 PRO A N 1
ATOM 739 C CA . PRO A 1 90 ? -4.544 -4.535 21.328 1.00 93.56 90 PRO A CA 1
ATOM 740 C C . PRO A 1 90 ? -3.041 -4.790 21.175 1.00 93.56 90 PRO A C 1
ATOM 742 O O . PRO A 1 90 ? -2.575 -5.922 21.261 1.00 93.56 90 PRO A O 1
ATOM 745 N N . PHE A 1 91 ? -2.274 -3.717 21.005 1.00 92.00 91 PHE A N 1
ATOM 746 C CA . PHE A 1 91 ? -0.818 -3.780 20.899 1.00 92.00 91 PHE A CA 1
ATOM 747 C C . PHE A 1 91 ? -0.201 -2.539 21.534 1.00 92.00 91 PHE A C 1
ATOM 749 O O . PHE A 1 91 ? -0.663 -1.428 21.291 1.00 92.00 91 PHE A O 1
ATOM 756 N N . SER A 1 92 ? 0.860 -2.709 22.317 1.00 89.88 92 SER A N 1
ATOM 757 C CA . SER A 1 92 ? 1.601 -1.594 22.902 1.00 89.88 92 SER A CA 1
ATOM 758 C C . SER A 1 92 ? 3.096 -1.805 22.713 1.00 89.88 92 SER A C 1
ATOM 760 O O . SER A 1 92 ? 3.622 -2.884 22.984 1.00 89.88 92 SER A O 1
ATOM 762 N N . ASN A 1 93 ? 3.780 -0.765 22.245 1.00 86.44 93 ASN A N 1
ATOM 763 C CA . ASN A 1 93 ? 5.231 -0.706 22.176 1.00 86.44 93 ASN A CA 1
ATOM 764 C C . ASN A 1 93 ? 5.726 0.464 23.042 1.00 86.44 93 ASN A C 1
ATOM 766 O O . ASN A 1 93 ? 5.771 1.606 22.560 1.00 86.44 93 ASN A O 1
ATOM 770 N N . PRO A 1 94 ? 6.141 0.192 24.294 1.00 78.44 94 PRO A N 1
ATOM 771 C CA . PRO A 1 94 ? 6.605 1.222 25.220 1.00 78.44 94 PRO A CA 1
ATOM 772 C C . PRO A 1 94 ? 7.823 1.998 24.703 1.00 78.44 94 PRO A C 1
ATOM 774 O O . PRO A 1 94 ? 7.939 3.195 24.944 1.00 78.44 94 PRO A O 1
ATOM 777 N N . HIS A 1 95 ? 8.711 1.355 23.934 1.00 81.50 95 HIS A N 1
ATOM 778 C CA . HIS A 1 95 ? 9.941 1.983 23.432 1.00 81.50 95 HIS A CA 1
ATOM 779 C C . HIS A 1 95 ? 9.687 3.084 22.399 1.00 81.50 95 HIS A C 1
ATOM 781 O O . HIS A 1 95 ? 10.528 3.960 22.203 1.00 81.50 95 HIS A O 1
ATOM 787 N N . LYS A 1 96 ? 8.546 3.026 21.707 1.00 82.62 96 LYS A N 1
ATOM 788 C CA . LYS A 1 96 ? 8.163 3.977 20.655 1.00 82.62 96 LYS A CA 1
ATOM 789 C C . LYS A 1 96 ? 6.907 4.777 21.006 1.00 82.62 96 LYS A C 1
ATOM 791 O O . LYS A 1 96 ? 6.441 5.536 20.164 1.00 82.62 96 LYS A O 1
ATOM 796 N N . ASN A 1 97 ? 6.393 4.632 22.232 1.00 82.88 97 ASN A N 1
ATOM 797 C CA . ASN A 1 97 ? 5.154 5.252 22.705 1.00 82.88 97 ASN A CA 1
ATOM 798 C C . ASN A 1 97 ? 3.963 5.010 21.754 1.00 82.88 97 ASN A C 1
ATOM 800 O O . ASN A 1 97 ? 3.210 5.924 21.422 1.00 82.88 97 ASN A O 1
ATOM 804 N N . ILE A 1 98 ? 3.848 3.777 21.251 1.00 86.06 98 ILE A N 1
ATOM 805 C CA . ILE A 1 98 ? 2.764 3.359 20.357 1.00 86.06 98 ILE A CA 1
ATOM 806 C C . ILE A 1 98 ? 1.787 2.516 21.153 1.00 86.06 98 ILE A C 1
ATOM 808 O O . ILE A 1 98 ? 2.181 1.519 21.755 1.00 86.06 98 ILE A O 1
ATOM 812 N N . GLU A 1 99 ? 0.513 2.874 21.077 1.00 89.00 99 GLU A N 1
ATOM 813 C CA . GLU A 1 99 ? -0.573 2.109 21.666 1.00 89.00 99 GLU A CA 1
ATOM 814 C C . GLU A 1 99 ? -1.721 1.982 20.663 1.00 89.00 99 GLU A C 1
ATOM 816 O O . GLU A 1 99 ? -2.218 2.963 20.102 1.00 89.00 99 GLU A O 1
ATOM 821 N N . LEU A 1 100 ? -2.122 0.740 20.420 1.00 90.19 100 LEU A N 1
ATOM 822 C CA . LEU A 1 100 ? -3.323 0.371 19.698 1.00 90.19 100 LEU A CA 1
ATOM 823 C C . LEU A 1 100 ? -4.326 -0.152 20.734 1.00 90.19 100 LEU A C 1
ATOM 825 O O . LEU A 1 100 ? -4.123 -1.251 21.261 1.00 90.19 100 LEU A O 1
ATOM 829 N N . PRO A 1 101 ? -5.382 0.617 21.055 1.00 92.75 101 PRO A N 1
ATOM 830 C CA . PRO A 1 101 ? -6.406 0.181 22.000 1.00 92.75 101 PRO A CA 1
ATOM 831 C C . PRO A 1 101 ? -7.199 -0.994 21.419 1.00 92.75 101 PRO A C 1
ATOM 833 O O . PRO A 1 101 ? -7.234 -1.175 20.206 1.00 92.75 101 PRO A O 1
ATOM 836 N N . VAL A 1 102 ? -7.885 -1.773 22.261 1.00 92.44 102 VAL A N 1
ATOM 837 C CA . VAL A 1 102 ? -8.698 -2.933 21.823 1.00 92.44 102 VAL A CA 1
ATOM 838 C C . VAL A 1 102 ? -9.716 -2.549 20.744 1.00 92.44 102 VAL A C 1
ATOM 840 O O . VAL A 1 102 ? -9.935 -3.297 19.792 1.00 92.44 102 VAL A O 1
ATOM 843 N N . GLU A 1 103 ? -10.316 -1.370 20.879 1.00 92.94 103 GLU A N 1
ATOM 844 C CA . GLU A 1 103 ? -11.279 -0.810 19.940 1.00 92.94 103 GLU A CA 1
ATOM 845 C C . GLU A 1 103 ? -10.902 0.636 19.617 1.00 92.94 103 GLU A C 1
ATOM 847 O O . GLU A 1 103 ? -10.512 1.403 20.500 1.00 92.94 103 GLU A O 1
ATOM 852 N N . ARG A 1 104 ? -11.010 1.008 18.338 1.00 92.81 104 ARG A N 1
ATOM 853 C CA . ARG A 1 104 ? -10.739 2.365 17.863 1.00 92.81 104 ARG A CA 1
ATOM 854 C C . ARG A 1 104 ? -11.793 2.800 16.855 1.00 92.81 104 ARG A C 1
ATOM 856 O O . ARG A 1 104 ? -12.162 2.036 15.964 1.00 92.81 104 ARG A O 1
ATOM 863 N N . LEU A 1 105 ? -12.228 4.051 16.985 1.00 92.19 105 LEU A N 1
ATOM 864 C CA . LEU A 1 105 ? -13.118 4.702 16.031 1.00 92.19 105 LEU A CA 1
ATOM 865 C C . LEU A 1 105 ? -12.324 5.271 14.850 1.00 92.19 105 LEU A C 1
ATOM 867 O O . LEU A 1 105 ? -11.280 5.903 15.037 1.00 92.19 105 LEU A O 1
ATOM 871 N N . PHE A 1 106 ? -12.839 5.071 13.641 1.00 90.94 106 PHE A N 1
ATOM 872 C CA . PHE A 1 106 ? -12.309 5.654 12.412 1.00 90.94 106 PHE A CA 1
ATOM 873 C C . PHE A 1 106 ? -13.395 6.402 11.664 1.00 90.94 106 PHE A C 1
ATOM 875 O O . PHE A 1 106 ? -14.489 5.880 11.480 1.00 90.94 106 PHE A O 1
ATOM 882 N N . ASP A 1 107 ? -13.060 7.582 11.154 1.00 89.56 107 ASP A N 1
ATOM 883 C CA . ASP A 1 107 ? -13.957 8.320 10.276 1.00 89.56 107 ASP A CA 1
ATOM 884 C C . ASP A 1 107 ? -13.899 7.749 8.855 1.00 89.56 107 ASP A C 1
ATOM 886 O O . ASP A 1 107 ? -12.844 7.741 8.214 1.00 89.56 107 ASP A O 1
ATOM 890 N N . VAL A 1 108 ? -15.047 7.302 8.360 1.00 86.31 108 VAL A N 1
ATOM 891 C CA . VAL A 1 108 ? -15.266 6.788 7.004 1.00 86.31 108 VAL A CA 1
ATOM 892 C C . VAL A 1 108 ? -16.340 7.601 6.294 1.00 86.31 108 VAL A C 1
ATOM 894 O O . VAL A 1 108 ? -17.132 8.297 6.929 1.00 86.31 108 VAL A O 1
ATOM 897 N N . ASP A 1 109 ? -16.366 7.547 4.967 1.00 83.19 109 ASP A N 1
ATOM 898 C CA . ASP A 1 109 ? -17.323 8.325 4.186 1.00 83.19 109 ASP A CA 1
ATOM 899 C C . ASP A 1 109 ? -18.753 7.796 4.357 1.00 83.19 109 ASP A C 1
ATOM 901 O O . ASP A 1 109 ? -19.019 6.593 4.343 1.00 83.19 109 ASP A O 1
ATOM 905 N N . ASN A 1 110 ? -19.697 8.722 4.518 1.00 80.50 110 ASN A N 1
ATOM 906 C CA . ASN A 1 110 ? -21.106 8.414 4.729 1.00 80.50 110 ASN A CA 1
ATOM 907 C C . ASN A 1 110 ? -21.827 8.222 3.388 1.00 80.50 110 ASN A C 1
ATOM 909 O O . ASN A 1 110 ? -22.596 9.080 2.950 1.00 80.50 110 ASN A O 1
ATOM 913 N N . ILE A 1 111 ? -21.558 7.095 2.730 1.00 76.00 111 ILE A N 1
ATOM 914 C CA . ILE A 1 111 ? -22.155 6.743 1.432 1.00 76.00 111 ILE A CA 1
ATOM 915 C C . ILE A 1 111 ? -23.688 6.627 1.477 1.00 76.00 111 ILE A C 1
ATOM 917 O O . ILE A 1 111 ? -24.357 6.953 0.503 1.00 76.00 111 ILE A O 1
ATOM 921 N N . GLU A 1 112 ? -24.255 6.227 2.615 1.00 72.19 112 GLU A N 1
ATOM 922 C CA . GLU A 1 112 ? -25.697 6.005 2.792 1.00 72.19 112 GLU A CA 1
ATOM 923 C C . GLU A 1 112 ? -26.459 7.259 3.243 1.00 72.19 112 GLU A C 1
ATOM 925 O O . GLU A 1 112 ? -27.672 7.213 3.427 1.00 72.19 112 GLU A O 1
ATOM 930 N N . GLN A 1 113 ? -25.759 8.385 3.438 1.00 71.38 113 GLN A N 1
ATOM 931 C CA . GLN A 1 113 ? -26.349 9.655 3.871 1.00 71.38 113 GLN A CA 1
ATOM 932 C C . GLN A 1 113 ? -27.194 9.532 5.152 1.00 71.38 113 GLN A C 1
ATOM 934 O O . GLN A 1 113 ? -28.199 10.222 5.329 1.00 71.38 113 GLN A O 1
ATOM 939 N N . VAL A 1 114 ? -26.776 8.676 6.087 1.00 68.50 114 VAL A N 1
ATOM 940 C CA . VAL A 1 114 ? -27.512 8.475 7.340 1.00 68.50 114 VAL A CA 1
ATOM 941 C C . VAL A 1 114 ? -27.166 9.580 8.333 1.00 68.50 114 VAL A C 1
ATOM 943 O O . VAL A 1 114 ? -2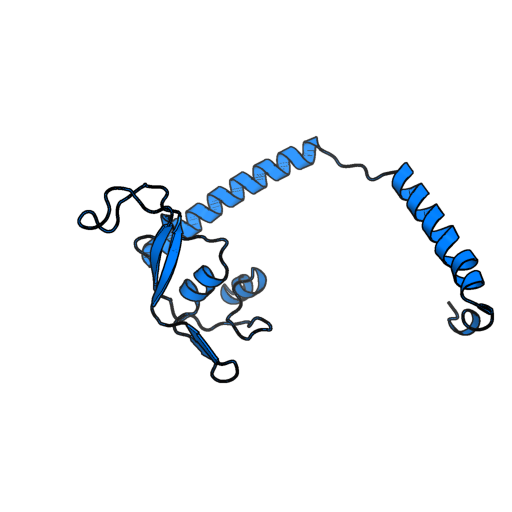5.997 9.930 8.520 1.00 68.50 114 VAL A O 1
ATOM 946 N N . VAL A 1 115 ? -28.181 10.118 9.005 1.00 70.69 115 VAL A N 1
ATOM 947 C CA . VAL A 1 115 ? -28.014 11.087 10.091 1.00 70.69 115 VAL A CA 1
ATOM 948 C C . VAL A 1 115 ? -27.739 10.331 11.392 1.00 70.69 115 VAL A C 1
ATOM 950 O O . VAL A 1 115 ? -28.600 9.625 11.899 1.00 70.69 115 VAL A O 1
ATOM 953 N N . GLU A 1 116 ? -26.527 10.467 11.933 1.00 63.78 116 GLU A N 1
ATOM 954 C CA . GLU A 1 116 ? -26.111 9.820 13.192 1.00 63.78 116 GLU A CA 1
ATOM 955 C C . GLU A 1 116 ? -26.876 10.341 14.420 1.00 63.78 116 GLU A C 1
ATOM 957 O O . GLU A 1 116 ? -27.089 9.601 15.371 1.00 63.78 116 GLU A O 1
ATOM 962 N N . ASN A 1 117 ? -27.293 11.612 14.399 1.00 67.12 117 ASN A N 1
ATOM 963 C CA . ASN A 1 117 ? -28.018 12.267 15.491 1.00 67.12 117 ASN A CA 1
ATOM 964 C C . ASN A 1 117 ? -29.211 13.070 14.946 1.00 67.12 117 ASN A C 1
ATOM 966 O O . ASN A 1 117 ? -29.070 14.278 14.715 1.00 67.12 117 ASN A O 1
ATOM 970 N N . PRO A 1 118 ? -30.378 12.431 14.743 1.00 62.09 118 PRO A N 1
ATOM 971 C CA . PRO A 1 118 ? -31.563 13.092 14.193 1.00 62.09 118 PRO A CA 1
ATOM 972 C C . PRO A 1 118 ? -32.085 14.239 15.075 1.00 62.09 118 PRO A C 1
ATOM 974 O O . PRO A 1 118 ? -32.705 15.164 14.563 1.00 62.09 118 PRO A O 1
ATOM 977 N N . GLU A 1 119 ? -31.778 14.240 16.377 1.00 65.25 119 GLU A N 1
ATOM 978 C CA . GLU A 1 119 ? -32.188 15.301 17.314 1.00 65.25 119 GLU A CA 1
ATOM 979 C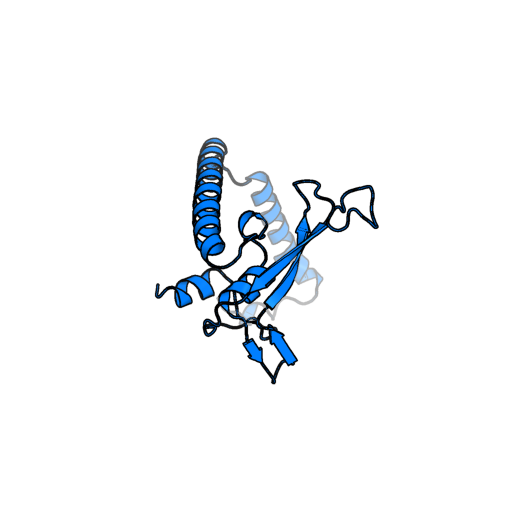 C . GLU A 1 119 ? -31.348 16.585 17.216 1.00 65.25 119 GLU A C 1
ATOM 981 O O . GLU A 1 119 ? -31.805 17.658 17.603 1.00 65.25 119 GLU A O 1
ATOM 986 N N . LYS A 1 120 ? -30.108 16.501 16.712 1.00 61.38 120 LYS A N 1
ATOM 987 C CA . LYS A 1 120 ? -29.176 17.646 16.655 1.00 61.38 120 LYS A CA 1
ATOM 988 C C . LYS A 1 120 ? -28.849 18.094 15.235 1.00 61.38 120 LYS A C 1
ATOM 990 O O . LYS A 1 120 ? -28.298 19.180 15.061 1.00 61.38 120 LYS A O 1
ATOM 995 N N . GLN A 1 121 ? -29.125 17.273 14.222 1.00 59.25 121 GLN A N 1
ATOM 996 C CA . GLN A 1 121 ? -28.749 17.551 12.838 1.00 59.25 121 GLN A CA 1
ATOM 997 C C . GLN A 1 121 ? -29.846 17.121 11.865 1.00 59.25 121 GLN A C 1
ATOM 999 O O . GLN A 1 121 ? -30.276 15.979 11.859 1.00 59.25 121 GLN A O 1
ATOM 1004 N N . SER A 1 122 ? -30.255 18.049 10.998 1.00 62.03 122 SER A N 1
ATOM 1005 C CA . SER A 1 122 ? -31.241 17.807 9.933 1.00 62.03 122 SER A CA 1
ATOM 1006 C C . SER A 1 122 ? -30.604 17.274 8.638 1.00 62.03 122 SER A C 1
ATOM 1008 O O . SER A 1 122 ? -31.307 16.761 7.772 1.00 62.03 122 SER A O 1
ATOM 1010 N N . LYS A 1 123 ? -29.273 17.375 8.497 1.00 69.06 123 LYS A N 1
ATOM 1011 C CA . LYS A 1 123 ? -28.523 16.923 7.315 1.00 69.06 123 LYS A CA 1
ATOM 1012 C C . LYS A 1 123 ? -27.461 15.887 7.697 1.00 69.06 123 LYS A C 1
ATOM 1014 O O . LYS A 1 123 ? -26.805 16.063 8.726 1.00 69.06 123 LYS A O 1
ATOM 1019 N N . PRO A 1 124 ? -27.244 14.853 6.871 1.00 72.31 124 PRO A N 1
ATOM 1020 C CA . PRO A 1 124 ? -26.219 13.851 7.120 1.00 72.31 124 PRO A CA 1
ATOM 1021 C C . PRO A 1 124 ? -24.816 14.437 6.951 1.00 72.31 124 PRO A C 1
ATOM 1023 O O . PRO A 1 124 ? -24.547 15.218 6.035 1.00 72.31 124 PRO A O 1
ATOM 1026 N N . LYS A 1 125 ? -23.901 14.061 7.850 1.00 75.69 125 LYS A N 1
ATOM 1027 C CA . LYS A 1 125 ? -22.486 14.437 7.744 1.00 75.69 125 LYS A CA 1
ATOM 1028 C C . LYS A 1 125 ? -21.828 13.706 6.580 1.00 75.69 125 LYS A C 1
ATOM 1030 O O . LYS A 1 125 ? -22.204 12.582 6.264 1.00 75.69 125 LYS A O 1
ATOM 1035 N N . LYS A 1 126 ? -20.780 14.315 6.014 1.00 77.62 126 LYS A N 1
ATOM 1036 C CA . LYS A 1 126 ? -19.933 13.695 4.978 1.00 77.62 126 LYS A CA 1
ATOM 1037 C C . LYS A 1 126 ? -19.220 12.431 5.468 1.00 77.62 126 LYS A C 1
ATOM 1039 O O . LYS A 1 126 ? -18.964 11.540 4.670 1.00 77.62 126 LYS A O 1
ATOM 1044 N N . LYS A 1 127 ? -18.907 12.365 6.764 1.00 83.25 127 LYS A N 1
ATOM 1045 C CA . LYS A 1 127 ? -18.219 11.242 7.404 1.00 83.25 127 LYS A CA 1
ATOM 1046 C C . LYS A 1 127 ? -19.034 10.696 8.570 1.00 83.25 127 LYS A C 1
ATOM 1048 O O . LYS A 1 127 ? -19.759 11.456 9.214 1.00 83.25 127 LYS A O 1
ATOM 1053 N N . ARG A 1 128 ? -18.877 9.401 8.816 1.00 82.69 128 ARG A N 1
ATOM 1054 C CA . ARG A 1 128 ? -19.450 8.621 9.912 1.00 82.69 128 ARG A CA 1
ATOM 1055 C C . ARG A 1 128 ? -18.325 7.867 10.614 1.00 82.69 128 ARG A C 1
ATOM 1057 O O . ARG A 1 128 ? -17.351 7.510 9.955 1.00 82.69 128 ARG A O 1
ATOM 1064 N N . SER A 1 129 ? -18.441 7.614 11.911 1.00 87.06 129 SER A N 1
ATOM 1065 C CA . SER A 1 129 ? -17.431 6.824 12.617 1.00 87.06 129 SER A CA 1
ATOM 1066 C C . SER A 1 129 ? -17.778 5.332 12.577 1.00 87.06 129 SER A C 1
ATOM 1068 O O . SER A 1 129 ? -18.926 4.962 12.794 1.00 87.06 129 SER A O 1
ATOM 1070 N N . ILE A 1 130 ? -16.787 4.476 12.318 1.00 89.88 130 ILE A N 1
ATOM 1071 C CA . ILE A 1 130 ? -16.885 3.017 12.479 1.00 89.88 130 ILE A CA 1
ATOM 1072 C C . ILE A 1 130 ? -15.978 2.556 13.612 1.00 89.88 130 ILE A C 1
ATOM 1074 O O . ILE A 1 130 ? -14.847 3.029 13.740 1.00 89.88 130 ILE A O 1
ATOM 1078 N N . ALA A 1 131 ? -16.458 1.615 14.419 1.00 91.19 131 ALA A N 1
ATOM 1079 C CA . ALA A 1 131 ? -15.658 0.966 15.449 1.00 91.19 131 ALA A CA 1
ATOM 1080 C C . ALA A 1 131 ? -14.972 -0.277 14.877 1.00 91.19 131 ALA A C 1
ATOM 1082 O O . ALA A 1 131 ? -15.631 -1.176 14.354 1.00 91.19 131 ALA A O 1
ATOM 1083 N N . ILE A 1 132 ? -13.643 -0.329 14.977 1.00 93.00 132 ILE A N 1
ATOM 1084 C CA . ILE A 1 132 ? -12.857 -1.513 14.623 1.00 93.00 132 ILE A CA 1
ATOM 1085 C C . ILE A 1 132 ? -12.243 -2.077 15.899 1.00 93.00 132 ILE A C 1
ATOM 1087 O O . ILE A 1 132 ? -11.394 -1.443 16.538 1.00 93.00 132 ILE A O 1
ATOM 1091 N N . ARG A 1 133 ? -12.662 -3.297 16.236 1.00 92.38 133 ARG A N 1
ATOM 1092 C CA . ARG A 1 133 ? -12.090 -4.103 17.311 1.00 92.38 133 ARG A CA 1
ATOM 1093 C C . ARG A 1 133 ? -10.989 -5.002 16.755 1.00 92.38 133 ARG A C 1
ATOM 1095 O O . ARG A 1 133 ? -11.186 -5.642 15.724 1.00 92.38 133 ARG A O 1
ATOM 1102 N N . GLY A 1 134 ? -9.843 -5.030 17.425 1.00 92.25 134 GLY A N 1
ATOM 1103 C CA . GLY A 1 134 ? -8.702 -5.825 16.984 1.00 92.25 134 GLY A CA 1
ATOM 1104 C C . GLY A 1 134 ? -8.757 -7.296 17.401 1.00 92.25 134 GLY A C 1
ATOM 1105 O O . GLY A 1 134 ? -9.424 -7.661 18.373 1.00 92.25 134 GLY A O 1
ATOM 1106 N N . LEU A 1 135 ? -8.046 -8.131 16.641 1.00 92.69 135 LEU A N 1
ATOM 1107 C CA . LEU A 1 135 ? -7.941 -9.583 16.818 1.00 92.69 135 LEU A CA 1
ATOM 1108 C C . LEU A 1 135 ? -6.788 -10.012 17.742 1.00 92.69 135 LEU A C 1
ATOM 1110 O O . LEU A 1 135 ? -6.763 -11.160 18.178 1.00 92.69 135 LEU A O 1
ATOM 1114 N N . GLY A 1 136 ? -5.845 -9.118 18.045 1.00 92.25 136 GLY A N 1
ATOM 1115 C CA . GLY A 1 136 ? -4.710 -9.378 18.935 1.00 92.25 136 GLY A CA 1
ATOM 1116 C C . GLY A 1 136 ? -3.661 -10.330 18.361 1.00 92.25 136 GLY A C 1
ATOM 1117 O O . GLY A 1 136 ? -2.964 -11.003 19.118 1.00 92.25 136 GLY A O 1
ATOM 1118 N N . ILE A 1 137 ? -3.558 -10.428 17.034 1.00 92.62 137 ILE A N 1
ATOM 1119 C CA . ILE A 1 137 ? -2.559 -11.276 16.380 1.00 92.62 137 ILE A CA 1
ATOM 1120 C C . ILE A 1 137 ? -1.165 -10.684 16.655 1.00 92.62 137 ILE A C 1
ATOM 1122 O O . ILE A 1 137 ? -0.991 -9.471 16.525 1.00 92.62 137 ILE A O 1
ATOM 1126 N N . PRO A 1 138 ? -0.154 -11.486 17.034 1.00 91.06 138 PRO A N 1
ATOM 1127 C CA . PRO A 1 138 ? 1.192 -10.971 17.238 1.00 91.06 138 PRO A CA 1
ATOM 1128 C C . PRO A 1 138 ? 1.810 -10.526 15.897 1.00 91.06 138 PRO A C 1
ATOM 1130 O O . PRO A 1 138 ? 1.777 -11.282 14.924 1.00 91.06 138 PRO A O 1
ATOM 1133 N N . PRO A 1 139 ? 2.375 -9.310 15.810 1.00 91.62 139 PRO A N 1
ATOM 1134 C CA . PRO A 1 139 ? 2.999 -8.826 14.585 1.00 91.62 139 PRO A CA 1
ATOM 1135 C C . PRO A 1 139 ? 4.337 -9.516 14.314 1.00 91.62 139 PRO A C 1
ATOM 1137 O O . PRO A 1 139 ? 5.166 -9.650 15.211 1.00 91.62 139 PRO A O 1
ATOM 1140 N N . VAL A 1 140 ? 4.562 -9.895 13.054 1.00 91.25 140 VAL A N 1
ATOM 1141 C CA . VAL A 1 140 ? 5.815 -10.530 12.609 1.00 91.25 140 VAL A CA 1
ATOM 1142 C C . VAL A 1 140 ? 6.871 -9.491 12.227 1.00 91.25 140 VAL A C 1
ATOM 1144 O O . VAL A 1 140 ? 8.056 -9.653 12.498 1.00 91.25 140 VAL A O 1
ATOM 1147 N N . GLN A 1 141 ? 6.428 -8.375 11.646 1.00 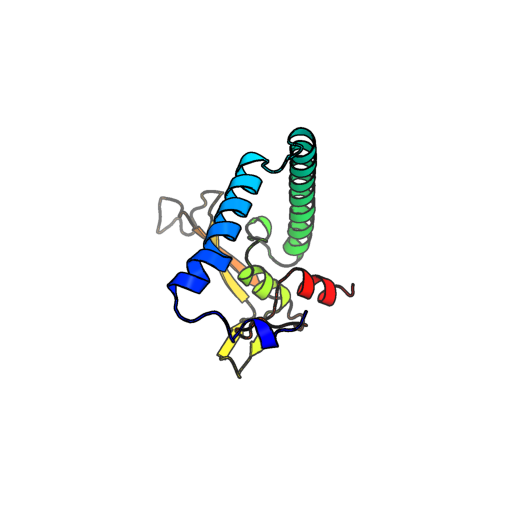90.81 141 GLN A N 1
ATOM 1148 C CA . GLN A 1 141 ? 7.289 -7.286 11.198 1.00 90.81 141 GLN A CA 1
ATOM 1149 C C . GLN A 1 141 ? 6.798 -5.939 11.734 1.00 90.81 141 GLN A C 1
ATOM 1151 O O . GLN A 1 141 ? 5.609 -5.743 12.005 1.00 90.81 141 GLN A O 1
ATOM 1156 N N . PHE A 1 142 ? 7.717 -4.977 11.827 1.00 90.88 142 PHE A N 1
ATOM 1157 C CA . PHE A 1 142 ? 7.438 -3.613 12.269 1.00 90.88 142 PHE A CA 1
ATOM 1158 C C . PHE A 1 142 ? 7.886 -2.595 11.223 1.00 90.88 142 PHE A C 1
ATOM 1160 O O . PHE A 1 142 ? 8.903 -2.751 10.554 1.00 90.88 142 PHE A O 1
ATOM 1167 N N . THR A 1 143 ? 7.124 -1.513 11.107 1.00 88.94 143 THR A N 1
ATOM 1168 C CA . THR A 1 143 ? 7.518 -0.328 10.334 1.00 88.94 143 THR A CA 1
ATOM 1169 C C . THR A 1 143 ? 8.695 0.391 11.004 1.00 88.94 143 THR A C 1
ATOM 1171 O O . THR A 1 143 ? 8.904 0.247 12.208 1.00 88.94 143 THR A O 1
ATOM 1174 N N . ALA A 1 144 ? 9.416 1.248 10.270 1.00 86.06 144 ALA A N 1
ATOM 1175 C CA . ALA A 1 144 ? 10.508 2.059 10.833 1.00 86.06 144 ALA A CA 1
ATOM 1176 C C . ALA A 1 144 ? 10.073 2.917 12.043 1.00 86.06 144 ALA A C 1
ATOM 1178 O O . ALA A 1 144 ? 10.857 3.177 12.958 1.00 86.06 144 ALA A O 1
ATOM 1179 N N . SER A 1 145 ? 8.800 3.325 12.076 1.00 83.50 145 SER A N 1
ATOM 1180 C CA . SER A 1 145 ? 8.204 4.067 13.191 1.00 83.50 145 SER A CA 1
ATOM 1181 C C . SER A 1 145 ? 7.865 3.189 14.404 1.00 83.50 145 SER A C 1
ATOM 1183 O O . SER A 1 145 ? 7.650 3.730 15.481 1.00 83.50 145 SER A O 1
ATOM 1185 N N . GLY A 1 146 ? 7.845 1.859 14.262 1.00 85.75 146 GLY A N 1
ATOM 1186 C CA . GLY A 1 146 ? 7.579 0.895 15.337 1.00 85.75 146 GLY A CA 1
ATOM 1187 C C . GLY A 1 146 ? 6.149 0.350 15.395 1.00 85.75 146 GLY A C 1
ATOM 1188 O O . GLY A 1 146 ? 5.844 -0.433 16.292 1.00 85.75 146 GLY A O 1
ATOM 1189 N N . ASN A 1 147 ? 5.273 0.739 14.460 1.00 87.44 147 ASN A N 1
ATOM 1190 C CA . ASN A 1 147 ? 3.932 0.156 14.343 1.00 87.44 147 ASN A CA 1
ATOM 1191 C C . ASN A 1 147 ? 4.011 -1.236 13.700 1.00 87.44 147 ASN A C 1
ATOM 1193 O O . ASN A 1 147 ? 4.848 -1.412 12.805 1.00 87.44 147 ASN A O 1
ATOM 1197 N N . PRO A 1 148 ? 3.113 -2.170 14.060 1.00 90.94 148 PRO A N 1
ATOM 1198 C CA . PRO A 1 148 ? 2.923 -3.426 13.337 1.00 90.94 148 PRO A CA 1
ATOM 1199 C C . PRO A 1 148 ? 2.837 -3.219 11.821 1.00 90.94 148 PRO A C 1
ATOM 1201 O O . PRO A 1 148 ? 2.087 -2.363 11.350 1.00 90.94 148 PRO A O 1
ATOM 1204 N N . ALA A 1 149 ? 3.607 -3.958 11.030 1.00 91.88 149 ALA A N 1
ATOM 1205 C CA . ALA A 1 149 ? 3.562 -3.828 9.578 1.00 91.88 149 ALA A CA 1
ATOM 1206 C C . ALA A 1 149 ? 2.329 -4.549 9.004 1.00 91.88 149 ALA A C 1
ATOM 1208 O O . ALA A 1 149 ? 2.094 -5.719 9.278 1.00 91.88 149 ALA A O 1
ATOM 1209 N N . ALA A 1 150 ? 1.553 -3.844 8.175 1.00 90.62 150 ALA A N 1
ATOM 1210 C CA . ALA A 1 150 ? 0.415 -4.389 7.420 1.00 90.62 150 ALA A CA 1
ATOM 1211 C C . ALA A 1 150 ? 0.668 -4.332 5.897 1.00 90.62 150 ALA A C 1
ATOM 1213 O O . ALA A 1 150 ? -0.239 -4.045 5.103 1.00 90.62 150 ALA A O 1
ATOM 1214 N N . THR A 1 151 ? 1.933 -4.511 5.507 1.00 90.19 151 THR A N 1
ATOM 1215 C CA . THR A 1 151 ? 2.398 -4.590 4.115 1.00 90.19 151 THR A CA 1
ATOM 1216 C C . THR A 1 151 ? 2.135 -5.980 3.540 1.00 90.19 151 THR A C 1
ATOM 1218 O O . THR A 1 151 ? 1.906 -6.929 4.285 1.00 90.19 151 THR A O 1
ATOM 1221 N N . ALA A 1 152 ? 2.160 -6.112 2.211 1.00 88.62 152 ALA A N 1
ATOM 1222 C CA . ALA A 1 152 ? 1.918 -7.398 1.556 1.00 88.62 152 ALA A CA 1
ATOM 1223 C C . ALA A 1 152 ? 2.890 -8.487 2.038 1.00 88.62 152 ALA A C 1
ATOM 1225 O O . ALA A 1 152 ? 2.453 -9.595 2.327 1.00 88.62 152 ALA A O 1
ATOM 1226 N N . ASP A 1 153 ? 4.174 -8.159 2.189 1.00 90.56 153 ASP A N 1
ATOM 1227 C CA . ASP A 1 153 ? 5.190 -9.121 2.630 1.00 90.56 153 ASP A CA 1
ATOM 1228 C C . ASP A 1 153 ? 4.977 -9.559 4.084 1.00 90.56 153 ASP A C 1
ATOM 1230 O O . ASP A 1 153 ? 4.961 -10.754 4.363 1.00 90.56 153 ASP A O 1
ATOM 1234 N N . ALA A 1 154 ? 4.685 -8.618 4.991 1.00 91.25 154 ALA A N 1
ATOM 1235 C CA . ALA A 1 154 ? 4.373 -8.938 6.384 1.00 91.25 154 ALA A CA 1
ATOM 1236 C C . ALA A 1 154 ? 3.112 -9.813 6.515 1.00 91.25 154 ALA A C 1
ATOM 1238 O O . ALA A 1 154 ? 3.054 -10.697 7.364 1.00 91.25 154 ALA A O 1
ATOM 1239 N N . LEU A 1 155 ? 2.097 -9.581 5.672 1.00 90.38 155 LEU A N 1
ATOM 1240 C CA . LEU A 1 155 ? 0.868 -10.379 5.662 1.00 90.38 155 LEU A CA 1
ATOM 1241 C C . LEU A 1 155 ? 1.075 -11.779 5.067 1.00 90.38 155 LEU A C 1
ATOM 1243 O O . LEU A 1 155 ? 0.430 -12.716 5.529 1.00 90.38 155 LEU A O 1
ATOM 1247 N N . LYS A 1 156 ? 1.957 -11.936 4.071 1.00 91.94 156 LYS A N 1
ATOM 1248 C CA . LYS A 1 156 ? 2.324 -13.255 3.525 1.00 91.94 156 LYS A CA 1
ATOM 1249 C C . LYS A 1 156 ? 3.018 -14.112 4.576 1.00 91.94 156 LYS A C 1
ATOM 1251 O O . LYS A 1 156 ? 2.603 -15.247 4.788 1.00 91.94 156 LYS A O 1
ATOM 1256 N N . GLU A 1 157 ? 3.988 -13.529 5.276 1.00 92.12 157 GLU A N 1
ATOM 1257 C CA . GLU A 1 157 ? 4.702 -14.210 6.357 1.00 92.12 157 GLU A CA 1
ATOM 1258 C C . GLU A 1 157 ? 3.746 -14.571 7.504 1.00 92.12 157 GLU A C 1
ATOM 1260 O O . GLU A 1 157 ? 3.752 -15.697 7.995 1.00 92.12 157 GLU A O 1
ATOM 1265 N N . LEU A 1 158 ? 2.838 -13.656 7.867 1.00 90.00 158 LEU A N 1
ATOM 1266 C CA . LEU A 1 158 ? 1.798 -13.918 8.865 1.00 90.00 158 LEU A CA 1
ATOM 1267 C C . LEU A 1 158 ? 0.855 -15.065 8.458 1.00 90.00 158 LEU A C 1
ATOM 1269 O O . LEU A 1 158 ? 0.369 -15.795 9.319 1.00 90.00 158 LEU A O 1
ATOM 1273 N N . ALA A 1 159 ? 0.591 -15.227 7.160 1.00 87.81 159 ALA A N 1
ATOM 1274 C CA . ALA A 1 159 ? -0.235 -16.304 6.622 1.00 87.81 159 ALA A CA 1
ATOM 1275 C C . ALA A 1 159 ? 0.509 -17.650 6.488 1.00 87.81 159 ALA A C 1
ATOM 1277 O O . ALA A 1 159 ? -0.127 -18.648 6.151 1.00 87.81 159 ALA A O 1
ATOM 1278 N N . GLY A 1 160 ? 1.819 -17.692 6.759 1.00 85.31 160 GLY A N 1
ATOM 1279 C CA . GLY A 1 160 ? 2.635 -18.907 6.702 1.00 85.31 160 GLY A CA 1
ATOM 1280 C C . GLY A 1 160 ? 3.102 -19.310 5.299 1.00 85.31 160 GLY A C 1
ATOM 1281 O O . GLY A 1 160 ? 3.338 -20.497 5.076 1.00 85.31 160 GLY A O 1
ATOM 1282 N N . ASN A 1 161 ? 3.203 -18.351 4.368 1.00 57.34 161 ASN A N 1
ATOM 1283 C CA . ASN A 1 161 ? 3.775 -18.541 3.024 1.00 57.34 161 ASN A CA 1
ATOM 1284 C C . ASN A 1 161 ? 5.235 -18.094 2.942 1.00 57.34 161 ASN A C 1
ATOM 1286 O O . ASN A 1 161 ? 5.554 -17.034 3.527 1.00 57.34 161 ASN A O 1
#

pLDDT: mean 86.16, std 12.08, range [44.66, 97.19]

Nearest PDB structures (foldseek):
  7asa-assembly1_0  TM=4.110E-01  e=7.200E+00  Bacillus subtilis subsp. subtilis str. 168
  7acx-assembly2_C  TM=2.043E-01  e=1.307E+00  Clostridioides difficile
  6h6v-assembly1_C  TM=2.208E-01  e=5.538E+00  Pelotomaculum thermopropionicum SI

Organism: Aphanomyces astaci (NCBI:txid112090)

Foldseek 3Di:
DPPVVVVPPCPDPVSCCVPPVVVVVVVVVVCVVVDDDDDPVVVVVVVVVVVVVVVVVLVVVLVVCCVQFVVSVQDDPVDFVLLLLAEAPQDADPVLRDGRHQKDKDWTAPPVFDDPDVPPDPGRDRTDIGIHGYPNHHAPDADPSGGRGPDPVSVVVSVVD

InterPro domains:
  IPR002298 DNA polymerase A [PTHR10133] (14-160)
  IPR043502 DNA/RNA polymerase superfamily [SSF56672] (14-160)

Secondary structure (DSSP, 8-state):
--GGGSSSS--SHHHHIIIIIHHHHHHHHHHHHH-----HHHHHHHHHHHHHHHHHHHHHHHHHHTTT-TTGGG--TT-HHHHHHHHH-SEEEGGGTEEE-SEEEEEEE-TT---S-TTT-SS--SEEEEEEE---PPPS-B-TTSSBP-SHHHHHHHTT-